Protein AF-A0A534UR78-F1 (afdb_monomer_lite)

Secondary structure (DSSP, 8-state):
---S-GGG-SHHHHHHHHHTTPPPEEEE-TTSPPHHHHHHHS----SSEEEEEE---HHHHHHH-S--SS--S--HHHHHHHHHHHHHHHHTT-EEEEEE-TTTTS-HHHHHHHHHHHHHHTT--

Sequence (125 aa):
MEIRNKNWISWDFLELLREHRVAFALVAQAWMPPIDTLAKALDLVTGEFAYVRFIGDRKDIEAKTKKWDHLVEDKTAEMTVWTNELKKIVTKGVKSYAFSNNHYAGFAPGSVKLFEDLWDMSAIA

Structure (mmCIF, N/CA/C/O backbone):
data_AF-A0A534UR78-F1
#
_entry.id   AF-A0A534UR78-F1
#
loop_
_atom_site.group_PDB
_atom_site.id
_atom_site.type_symbol
_atom_site.label_atom_id
_atom_site.label_alt_id
_atom_site.label_comp_id
_atom_site.label_asym_id
_atom_site.label_entity_id
_atom_site.label_seq_id
_atom_site.pdbx_PDB_ins_code
_atom_site.Cartn_x
_atom_site.Cartn_y
_atom_site.Cartn_z
_atom_site.occupancy
_atom_site.B_iso_or_equiv
_atom_site.auth_seq_id
_atom_site.auth_comp_id
_atom_site.auth_asym_id
_atom_site.auth_atom_id
_atom_site.pdbx_PDB_model_num
ATOM 1 N N . MET A 1 1 ? -14.530 0.084 -1.546 1.00 97.38 1 MET A N 1
ATOM 2 C CA . MET A 1 1 ? -14.605 1.265 -2.420 1.00 97.38 1 MET A CA 1
ATOM 3 C C . MET A 1 1 ? -1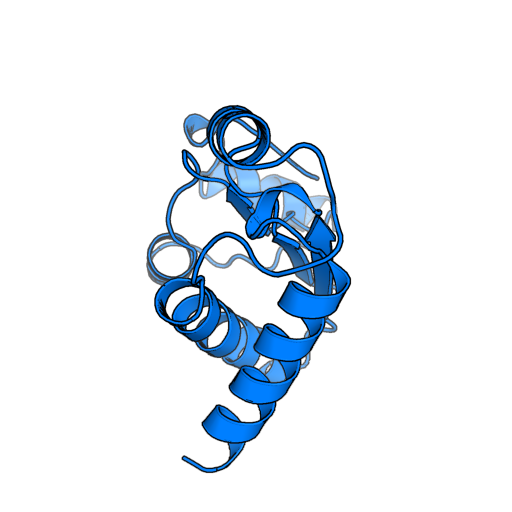3.207 1.698 -2.796 1.00 97.38 1 MET A C 1
ATOM 5 O O . MET A 1 1 ? -12.371 1.864 -1.918 1.00 97.38 1 MET A O 1
ATOM 9 N N . GLU A 1 2 ? -12.963 1.888 -4.086 1.00 98.19 2 GLU A N 1
ATOM 10 C CA . GLU A 1 2 ? -11.698 2.403 -4.590 1.00 98.19 2 GLU A CA 1
ATOM 11 C C . GLU A 1 2 ? -11.912 3.765 -5.245 1.00 98.19 2 GLU A C 1
ATOM 13 O O . GLU A 1 2 ? -12.718 3.892 -6.162 1.00 98.19 2 GLU A O 1
ATOM 18 N N . ILE A 1 3 ? -11.164 4.768 -4.792 1.00 97.50 3 ILE A N 1
ATOM 19 C CA . ILE A 1 3 ? -11.175 6.118 -5.361 1.00 97.50 3 ILE A CA 1
ATOM 20 C C . ILE A 1 3 ? -9.805 6.460 -5.949 1.00 97.50 3 ILE A C 1
ATOM 22 O O . ILE A 1 3 ? -8.774 5.906 -5.568 1.00 97.50 3 ILE A O 1
ATOM 26 N N . ARG A 1 4 ? -9.806 7.375 -6.921 1.00 95.31 4 ARG A N 1
ATOM 27 C CA . ARG A 1 4 ? -8.611 7.820 -7.667 1.00 95.31 4 ARG A CA 1
ATOM 28 C C . ARG A 1 4 ? -8.299 9.300 -7.508 1.00 95.31 4 ARG A C 1
ATOM 30 O O . ARG A 1 4 ? -7.344 9.796 -8.099 1.00 95.31 4 ARG A O 1
ATOM 37 N N . ASN A 1 5 ? -9.120 9.998 -6.732 1.00 96.44 5 ASN A N 1
ATOM 38 C CA . ASN A 1 5 ? -8.975 11.410 -6.448 1.00 96.44 5 ASN A CA 1
ATOM 39 C C . ASN A 1 5 ? -8.730 11.575 -4.946 1.00 96.44 5 ASN A C 1
ATOM 41 O O . ASN A 1 5 ? -9.630 11.359 -4.138 1.00 96.44 5 ASN A O 1
ATOM 45 N N . LYS A 1 6 ? -7.502 11.969 -4.594 1.00 95.94 6 LYS A N 1
ATOM 46 C CA . LYS A 1 6 ? -7.051 12.140 -3.208 1.00 95.94 6 LYS A CA 1
ATOM 47 C C . LYS A 1 6 ? -7.890 13.130 -2.397 1.00 95.94 6 LYS A C 1
ATOM 49 O O . LYS A 1 6 ? -7.954 12.994 -1.186 1.00 95.94 6 LYS A O 1
ATOM 54 N N . ASN A 1 7 ? -8.566 14.073 -3.055 1.00 97.12 7 ASN A N 1
ATOM 55 C CA . ASN A 1 7 ? -9.380 15.089 -2.383 1.00 97.12 7 ASN A CA 1
ATOM 56 C C . ASN A 1 7 ? -10.672 14.516 -1.775 1.00 97.12 7 ASN A C 1
ATOM 58 O O . ASN A 1 7 ? -11.331 15.205 -1.009 1.00 97.12 7 ASN A O 1
ATOM 62 N N . TRP A 1 8 ? -11.037 13.275 -2.113 1.00 97.44 8 TRP A N 1
ATOM 63 C CA . TRP A 1 8 ? -12.151 12.565 -1.478 1.00 97.44 8 TRP A CA 1
ATOM 64 C C . TRP A 1 8 ? -11.740 11.838 -0.199 1.00 97.44 8 TRP A C 1
ATOM 66 O O . TRP A 1 8 ? -12.605 11.354 0.521 1.00 97.44 8 TRP A O 1
ATOM 76 N N . ILE A 1 9 ? -10.438 11.725 0.087 1.00 98.00 9 ILE A N 1
ATOM 77 C CA . ILE A 1 9 ? -9.972 11.093 1.319 1.00 98.00 9 ILE A CA 1
ATOM 78 C C . ILE A 1 9 ? -10.142 12.103 2.450 1.00 98.00 9 ILE A C 1
ATOM 80 O O . ILE A 1 9 ? -9.351 13.034 2.597 1.00 98.00 9 ILE A O 1
ATOM 84 N N . SER A 1 10 ? -11.182 11.906 3.247 1.00 98.00 10 SER A N 1
ATOM 85 C CA . SER A 1 10 ? -11.474 12.682 4.445 1.00 98.00 10 SER A CA 1
ATOM 86 C C . SER A 1 10 ? -11.972 11.761 5.553 1.00 98.00 10 SER A C 1
ATOM 88 O O . SER A 1 10 ? -12.303 10.599 5.307 1.00 98.00 10 SER A O 1
ATOM 90 N N . TRP A 1 11 ? -12.042 12.293 6.771 1.00 98.19 11 TRP A N 1
ATOM 91 C CA . TRP A 1 11 ? -12.657 11.587 7.890 1.00 98.19 11 TRP A CA 1
ATOM 92 C C . TRP A 1 11 ? -14.122 11.225 7.585 1.00 98.19 11 TRP A C 1
ATOM 94 O O . TRP A 1 11 ? -14.460 10.046 7.636 1.00 98.19 11 TRP A O 1
ATOM 104 N N . ASP A 1 12 ? -14.937 12.185 7.124 1.00 98.31 12 ASP A N 1
ATOM 105 C CA . ASP A 1 12 ? -16.353 11.956 6.775 1.00 98.31 12 ASP A CA 1
ATOM 106 C C . ASP A 1 12 ? -16.532 10.839 5.736 1.00 98.31 12 ASP A C 1
ATOM 108 O O . ASP A 1 12 ? -17.434 10.009 5.836 1.00 98.31 12 ASP A O 1
ATOM 112 N N . PHE A 1 13 ? -15.653 10.793 4.729 1.00 98.44 13 PHE A N 1
ATOM 113 C CA . PHE A 1 13 ? -15.694 9.746 3.715 1.00 98.44 13 PHE A CA 1
ATOM 114 C C . PHE A 1 13 ? -15.422 8.364 4.318 1.00 98.44 13 PHE A C 1
ATOM 116 O O . PHE A 1 13 ? -16.124 7.407 3.994 1.00 98.44 13 PHE A O 1
ATOM 123 N N . LEU A 1 14 ? -14.416 8.244 5.189 1.00 98.62 14 LEU A N 1
ATOM 124 C CA . LEU A 1 14 ? -14.089 6.967 5.820 1.00 98.62 14 LEU A CA 1
ATOM 125 C C . LEU A 1 14 ? -15.164 6.523 6.821 1.00 98.62 14 LEU A C 1
ATOM 127 O O . LEU A 1 14 ? -15.460 5.329 6.867 1.00 98.62 14 LEU A O 1
ATOM 131 N N . GLU A 1 15 ? -15.789 7.449 7.554 1.00 98.56 15 GLU A N 1
ATOM 132 C CA . GLU A 1 15 ? -16.929 7.126 8.422 1.00 98.56 15 GLU A CA 1
ATOM 133 C C . GLU A 1 15 ? -18.125 6.615 7.626 1.00 98.56 15 GLU A C 1
ATOM 135 O O . GLU A 1 15 ? -18.660 5.559 7.954 1.00 98.56 15 GLU A O 1
ATOM 140 N N . LEU A 1 16 ? -18.475 7.267 6.513 1.00 98.50 16 LEU A N 1
ATOM 141 C CA . LEU A 1 16 ? -19.547 6.791 5.638 1.00 98.50 16 LEU A CA 1
ATOM 142 C C . LEU A 1 16 ? -19.277 5.362 5.141 1.00 98.50 16 LEU A C 1
ATOM 144 O O . LEU A 1 16 ? -20.165 4.508 5.127 1.00 98.50 16 LEU A O 1
ATOM 148 N N . LEU A 1 17 ? -18.036 5.066 4.743 1.00 98.75 17 LEU A N 1
ATOM 149 C CA . LEU A 1 17 ? -17.666 3.705 4.357 1.00 98.75 17 LEU A CA 1
ATOM 150 C C . LEU A 1 17 ? -17.839 2.717 5.520 1.00 98.75 17 LEU A C 1
ATOM 152 O O . LEU A 1 17 ? -18.312 1.602 5.293 1.00 98.75 17 LEU A O 1
ATOM 156 N N . ARG A 1 18 ? -17.495 3.125 6.746 1.00 98.38 18 ARG A N 1
ATOM 157 C CA . ARG A 1 18 ? -17.610 2.303 7.956 1.00 98.38 18 ARG A CA 1
ATOM 158 C C . ARG A 1 18 ? -19.052 2.015 8.342 1.00 98.38 18 ARG A C 1
ATOM 160 O O . ARG A 1 18 ? -19.378 0.857 8.597 1.00 98.38 18 ARG A O 1
ATOM 167 N N . GLU A 1 19 ? -19.924 3.016 8.290 1.00 98.44 19 GLU A N 1
ATOM 168 C CA . GLU A 1 19 ? -21.370 2.867 8.504 1.00 98.44 19 GLU A CA 1
ATOM 169 C C . GLU A 1 19 ? -21.981 1.826 7.554 1.00 98.44 19 GLU A C 1
ATOM 171 O O . GLU A 1 19 ? -22.833 1.023 7.943 1.00 98.44 19 GLU A O 1
ATOM 176 N N . HIS A 1 20 ? -21.483 1.773 6.316 1.00 98.44 20 HIS A N 1
ATOM 177 C CA . HIS A 1 20 ? -21.925 0.819 5.302 1.00 98.44 20 HIS A CA 1
ATOM 178 C C . HIS A 1 20 ? -21.099 -0.475 5.235 1.00 98.44 20 HIS A C 1
ATOM 180 O O . HIS A 1 20 ? -21.362 -1.311 4.367 1.00 98.44 20 HIS A O 1
ATOM 186 N N . ARG A 1 21 ? -20.128 -0.678 6.139 1.00 97.62 21 ARG A N 1
ATOM 187 C CA . ARG A 1 21 ? -19.216 -1.842 6.160 1.00 97.62 21 ARG A CA 1
ATOM 188 C C . ARG A 1 21 ? -18.478 -2.063 4.833 1.00 97.62 21 ARG A C 1
ATOM 190 O O . ARG A 1 21 ? -18.205 -3.191 4.423 1.00 97.62 21 ARG A O 1
ATOM 197 N N . VAL A 1 22 ? -18.140 -0.980 4.141 1.00 98.50 22 VAL A N 1
ATOM 198 C CA . VAL A 1 22 ? -17.424 -1.011 2.866 1.00 98.50 22 VAL A CA 1
ATOM 199 C C . VAL A 1 22 ? -15.933 -0.820 3.119 1.00 98.50 22 VAL A C 1
ATOM 201 O O . VAL A 1 22 ? -15.501 0.236 3.567 1.00 98.50 22 VAL A O 1
ATOM 204 N N . ALA A 1 23 ? -15.111 -1.803 2.750 1.00 98.50 23 ALA A N 1
ATOM 205 C CA . ALA A 1 23 ? -13.656 -1.684 2.853 1.00 98.50 23 ALA A CA 1
ATOM 206 C C . ALA A 1 23 ? -13.108 -0.588 1.922 1.00 98.50 23 ALA A C 1
ATOM 208 O O . ALA A 1 23 ? -13.346 -0.615 0.709 1.00 98.50 23 ALA A O 1
ATOM 209 N N . PHE A 1 24 ? -12.361 0.368 2.465 1.00 98.62 24 PHE A N 1
ATOM 210 C CA . PHE A 1 24 ? -11.606 1.353 1.700 1.00 98.62 24 PHE A CA 1
ATOM 211 C C . PHE A 1 24 ? -10.406 0.682 1.018 1.00 98.62 24 PHE A C 1
ATOM 213 O O . PHE A 1 24 ? -9.658 -0.067 1.645 1.00 98.62 24 PHE A O 1
ATOM 220 N N . ALA A 1 25 ? -10.234 0.924 -0.283 1.00 98.44 25 ALA A N 1
ATOM 221 C CA . ALA A 1 25 ? -9.069 0.447 -1.013 1.00 98.44 25 ALA A CA 1
ATOM 222 C C . ALA A 1 25 ? -7.897 1.416 -0.818 1.00 98.44 25 ALA A C 1
ATOM 224 O O . ALA A 1 25 ? -7.941 2.556 -1.285 1.00 98.44 25 ALA A O 1
ATOM 225 N N . LEU A 1 26 ? -6.838 0.932 -0.178 1.00 98.31 26 LEU A N 1
ATOM 226 C CA . LEU A 1 26 ? -5.567 1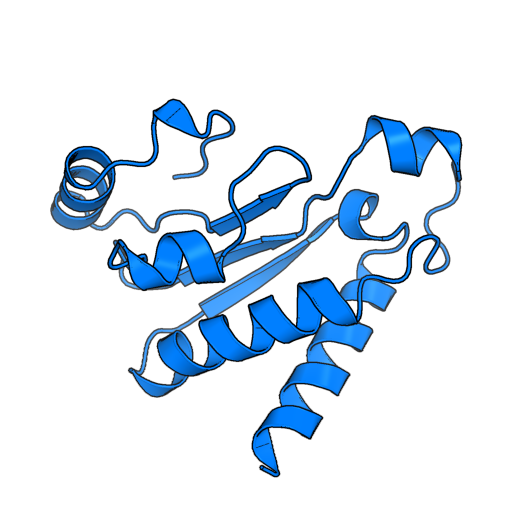.626 -0.006 1.00 98.31 26 LEU A CA 1
ATOM 227 C C . LEU A 1 26 ? -4.749 1.477 -1.285 1.00 98.31 26 LEU A C 1
ATOM 229 O O . LEU A 1 26 ? -4.461 0.363 -1.719 1.00 98.31 26 LEU A O 1
ATOM 233 N N . VAL A 1 27 ? -4.405 2.588 -1.929 1.00 98.06 27 VAL A N 1
ATOM 234 C CA . VAL A 1 27 ? -3.856 2.566 -3.288 1.00 98.06 27 VAL A CA 1
ATOM 235 C C . VAL A 1 27 ? -2.457 3.163 -3.310 1.00 98.06 27 VAL A C 1
ATOM 237 O O . VAL A 1 27 ? -2.291 4.353 -3.054 1.00 9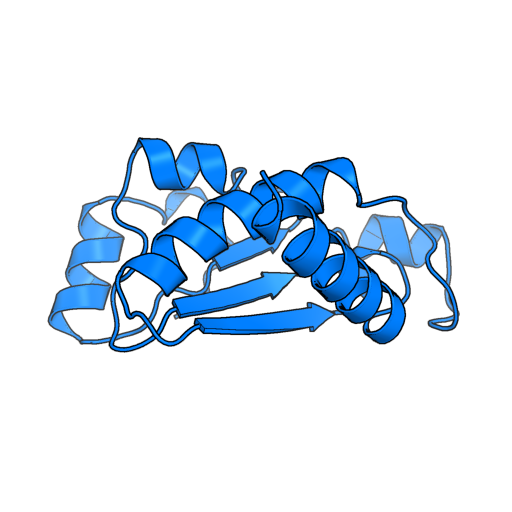8.06 27 VAL A O 1
ATOM 240 N N . ALA A 1 28 ? -1.471 2.360 -3.710 1.00 97.62 28 ALA A N 1
ATOM 241 C CA . ALA A 1 28 ? -0.135 2.834 -4.052 1.00 97.62 28 ALA A CA 1
ATOM 242 C C . ALA A 1 28 ? -0.117 3.253 -5.527 1.00 97.62 28 ALA A C 1
ATOM 244 O O . ALA A 1 28 ? 0.103 2.447 -6.434 1.00 97.62 28 ALA A O 1
ATOM 245 N N . GLN A 1 29 ? -0.430 4.518 -5.778 1.00 96.06 29 GLN A N 1
ATOM 246 C CA . GLN A 1 29 ? -0.408 5.141 -7.098 1.00 96.06 29 GLN A CA 1
ATOM 247 C C . GLN A 1 29 ? 0.301 6.485 -6.979 1.00 96.06 29 GLN A C 1
ATOM 249 O O . GLN A 1 29 ? 0.134 7.164 -5.972 1.00 96.06 29 GLN A O 1
ATOM 254 N N . ALA A 1 30 ? 1.058 6.882 -8.003 1.00 91.62 30 ALA A N 1
ATOM 255 C CA . ALA A 1 30 ? 2.034 7.972 -7.904 1.00 91.62 30 ALA A CA 1
ATOM 256 C C . ALA A 1 30 ? 1.482 9.321 -7.400 1.00 91.62 30 ALA A C 1
ATOM 258 O O . ALA A 1 30 ? 2.210 10.090 -6.784 1.00 91.62 30 ALA A O 1
ATOM 259 N N . TRP A 1 31 ? 0.200 9.619 -7.633 1.00 93.75 31 TRP A N 1
ATOM 260 C CA . TRP A 1 31 ? -0.439 10.860 -7.175 1.00 93.75 31 TRP A CA 1
ATOM 261 C C . TRP A 1 31 ? -1.305 10.707 -5.918 1.00 93.75 31 TRP A C 1
ATOM 263 O O . TRP A 1 31 ? -1.897 11.693 -5.464 1.00 93.75 31 TRP A O 1
ATOM 273 N N . MET A 1 32 ? -1.423 9.495 -5.374 1.00 97.12 32 MET A N 1
ATOM 274 C CA . MET A 1 32 ? -2.117 9.248 -4.111 1.00 97.12 32 MET A CA 1
ATOM 275 C C . MET A 1 32 ? -1.186 9.570 -2.933 1.00 97.12 32 MET A C 1
ATOM 277 O O . MET A 1 32 ? 0.032 9.458 -3.072 1.00 97.12 32 MET A O 1
ATOM 281 N N . PRO A 1 33 ? -1.720 9.999 -1.777 1.00 96.69 33 PRO A N 1
ATOM 282 C CA . PRO A 1 33 ? -0.888 10.271 -0.612 1.00 96.69 33 PRO A CA 1
ATOM 283 C C . PRO A 1 33 ? -0.156 9.003 -0.134 1.00 96.69 33 PRO A C 1
ATOM 285 O O . PRO A 1 33 ? -0.732 7.914 -0.224 1.00 96.69 33 PRO A O 1
ATOM 288 N N . PRO A 1 34 ? 1.068 9.125 0.414 1.00 96.62 34 PRO A N 1
ATOM 289 C CA . PRO A 1 34 ? 1.762 8.002 1.035 1.00 96.62 34 PRO A CA 1
ATOM 290 C C . PRO A 1 34 ? 0.925 7.367 2.149 1.00 96.62 34 PRO A C 1
ATOM 292 O O . PRO A 1 34 ? 0.231 8.063 2.897 1.00 96.62 34 PRO A O 1
ATOM 295 N N . ILE A 1 35 ? 1.004 6.043 2.280 1.00 97.81 35 ILE A N 1
ATOM 296 C CA . ILE A 1 35 ? 0.177 5.294 3.233 1.00 97.81 35 ILE A CA 1
ATOM 297 C C . ILE A 1 35 ? 0.431 5.697 4.687 1.00 97.81 35 ILE A C 1
ATOM 299 O O . ILE A 1 35 ? -0.517 5.829 5.454 1.00 97.81 35 ILE A O 1
ATOM 303 N N . ASP A 1 36 ? 1.682 5.958 5.063 1.00 98.00 36 ASP A N 1
ATOM 304 C CA . ASP A 1 36 ? 2.046 6.370 6.419 1.00 98.00 36 ASP A CA 1
ATOM 305 C C . ASP A 1 36 ? 1.498 7.765 6.750 1.00 98.00 36 ASP A C 1
ATOM 307 O O . ASP A 1 36 ? 1.106 8.032 7.882 1.00 98.00 36 ASP A O 1
ATOM 311 N N . THR A 1 37 ? 1.414 8.650 5.754 1.00 98.00 37 THR A N 1
ATOM 312 C CA . THR A 1 37 ? 0.799 9.974 5.901 1.00 98.00 37 THR A CA 1
ATOM 313 C C . THR A 1 37 ? -0.695 9.846 6.180 1.00 98.00 37 THR A C 1
ATOM 315 O O . THR A 1 37 ? -1.209 10.515 7.074 1.00 98.00 37 THR A O 1
ATOM 318 N N . LEU A 1 38 ? -1.387 8.955 5.464 1.00 97.88 38 LEU A N 1
ATOM 319 C CA . LEU A 1 38 ? -2.798 8.667 5.720 1.00 97.88 38 LEU A CA 1
ATOM 320 C C . LEU A 1 38 ? -2.997 8.010 7.093 1.00 97.88 38 LEU A C 1
ATOM 322 O O . LEU A 1 38 ? -3.852 8.449 7.855 1.00 97.88 38 LEU A O 1
ATOM 326 N N . ALA A 1 39 ? -2.180 7.012 7.437 1.00 97.50 39 ALA A N 1
ATOM 327 C CA . ALA A 1 39 ? -2.287 6.251 8.683 1.00 97.50 39 ALA A CA 1
ATOM 328 C C . ALA A 1 39 ? -1.973 7.087 9.936 1.00 97.50 39 ALA A C 1
ATOM 330 O O . ALA A 1 39 ? -2.476 6.792 11.018 1.00 97.50 39 ALA A O 1
ATOM 331 N N . LYS A 1 40 ? -1.166 8.149 9.801 1.00 97.62 40 LYS A N 1
ATOM 332 C CA . LYS A 1 40 ? -0.930 9.132 10.872 1.00 97.62 40 LYS A CA 1
ATOM 333 C C . LYS A 1 40 ? -2.171 9.965 11.196 1.00 97.62 40 LYS A C 1
ATOM 335 O O . LYS A 1 40 ? -2.298 10.423 12.327 1.00 97.62 40 LYS A O 1
ATOM 340 N N . ALA A 1 41 ? -3.045 10.198 10.217 1.00 97.31 41 ALA A N 1
ATOM 341 C CA . ALA A 1 41 ? -4.168 11.125 10.341 1.00 97.31 41 ALA A CA 1
ATOM 342 C C . ALA A 1 41 ? -5.536 10.436 10.464 1.00 97.31 41 ALA A C 1
ATOM 344 O O . ALA A 1 41 ? -6.470 11.040 10.985 1.00 97.31 41 ALA A O 1
ATOM 345 N N . LEU A 1 42 ? -5.680 9.209 9.958 1.00 97.69 42 LEU A N 1
ATOM 346 C CA . LEU A 1 42 ? -6.969 8.547 9.770 1.00 97.69 42 LEU A CA 1
ATOM 347 C C . LEU A 1 42 ? -6.910 7.069 10.175 1.00 97.69 42 LEU A C 1
ATOM 349 O O . LEU A 1 42 ? -5.905 6.394 9.950 1.00 97.69 42 LEU A O 1
ATOM 353 N N . ASP A 1 43 ? -8.028 6.541 10.685 1.00 96.81 43 ASP A N 1
ATOM 354 C CA . ASP A 1 43 ? -8.233 5.093 10.758 1.00 96.81 43 ASP A CA 1
ATOM 355 C C . ASP A 1 43 ? -8.674 4.565 9.390 1.00 96.81 43 ASP A C 1
ATOM 357 O O . ASP A 1 43 ? -9.796 4.792 8.929 1.00 96.81 43 ASP A O 1
ATOM 361 N N . LEU A 1 44 ? -7.750 3.870 8.734 1.00 97.81 44 LEU A N 1
ATOM 362 C CA . LEU A 1 44 ? -7.878 3.426 7.353 1.00 97.81 44 LEU A CA 1
ATOM 363 C C . LEU A 1 44 ? -8.719 2.155 7.187 1.00 97.81 44 LEU A C 1
ATOM 365 O O . LEU A 1 44 ? -9.055 1.794 6.057 1.00 97.81 44 LEU A O 1
ATOM 369 N N . VAL A 1 45 ? -9.060 1.469 8.282 1.00 98.00 45 VAL A N 1
ATOM 370 C CA . VAL A 1 45 ? -9.900 0.269 8.242 1.00 98.00 45 VAL A CA 1
ATOM 371 C C . VAL A 1 45 ? -11.363 0.679 8.389 1.00 98.00 45 VAL A C 1
ATOM 373 O O . VAL A 1 45 ? -11.816 1.115 9.447 1.00 98.00 45 VAL A O 1
ATOM 376 N N . THR A 1 46 ? -12.116 0.533 7.302 1.00 98.56 46 THR A N 1
ATOM 377 C CA . THR A 1 46 ? -13.541 0.902 7.233 1.00 98.56 46 THR A CA 1
ATOM 378 C C . THR A 1 46 ? -14.462 -0.299 7.003 1.00 98.56 46 THR A C 1
ATOM 380 O O . THR A 1 46 ? -15.673 -0.148 6.932 1.00 98.56 46 THR A O 1
ATOM 383 N N . GLY A 1 47 ? -13.921 -1.507 6.848 1.00 96.88 47 GLY A N 1
ATOM 384 C CA . GLY A 1 47 ? -14.705 -2.720 6.620 1.00 96.88 47 GLY A CA 1
ATOM 385 C C . GLY A 1 47 ? -14.166 -3.901 7.415 1.00 96.88 47 GLY A C 1
ATOM 386 O O . GLY A 1 47 ? -13.227 -3.766 8.192 1.00 96.88 47 GLY A O 1
ATOM 387 N N . GLU A 1 48 ? -14.736 -5.080 7.180 1.00 96.69 48 GLU A N 1
ATOM 388 C CA . GLU A 1 48 ? -14.327 -6.329 7.848 1.00 96.69 48 GLU A CA 1
ATOM 389 C C . GLU A 1 48 ? -12.927 -6.816 7.424 1.00 96.69 48 GLU A C 1
ATOM 391 O O . GLU A 1 48 ? -12.356 -7.724 8.027 1.00 96.69 48 GLU A O 1
ATOM 396 N N . PHE A 1 49 ? -12.366 -6.216 6.374 1.00 98.25 49 PHE A N 1
ATOM 397 C CA . PHE A 1 49 ? -11.031 -6.490 5.865 1.00 98.25 49 PHE A CA 1
ATOM 398 C C . PHE A 1 49 ? -10.372 -5.210 5.350 1.00 98.25 49 PHE A C 1
ATOM 400 O O . PHE A 1 49 ? -11.049 -4.260 4.947 1.00 98.25 49 PHE A O 1
ATOM 407 N N . ALA A 1 50 ? -9.043 -5.214 5.300 1.00 98.38 50 ALA A N 1
ATOM 408 C CA . ALA A 1 50 ? -8.267 -4.208 4.589 1.00 98.38 50 ALA A CA 1
ATOM 409 C C . ALA A 1 50 ? -7.971 -4.674 3.158 1.00 98.38 50 ALA A C 1
ATOM 411 O O . ALA A 1 50 ? -7.745 -5.861 2.899 1.00 98.38 50 ALA A O 1
ATOM 412 N N . TYR A 1 51 ? -7.964 -3.733 2.217 1.00 98.56 51 TYR A N 1
ATOM 413 C CA . TYR A 1 51 ? -7.753 -4.016 0.802 1.00 98.56 51 TYR A CA 1
ATOM 414 C C . TYR A 1 51 ? -6.726 -3.052 0.217 1.00 98.56 51 TYR A C 1
ATOM 416 O O . TYR A 1 51 ? -6.900 -1.839 0.301 1.00 98.56 51 TYR A O 1
ATOM 424 N N . VAL A 1 52 ? -5.668 -3.587 -0.387 1.00 98.62 52 VAL A N 1
ATOM 425 C CA . VAL A 1 52 ? -4.522 -2.821 -0.889 1.00 98.62 52 VAL A CA 1
ATOM 426 C C . VAL A 1 52 ? -4.318 -3.089 -2.370 1.00 98.62 52 VAL A C 1
ATOM 428 O O . VAL A 1 52 ? -4.380 -4.235 -2.824 1.00 98.62 52 VAL A O 1
ATOM 431 N N . ARG A 1 53 ? -4.026 -2.033 -3.131 1.00 98.38 53 ARG A N 1
ATOM 432 C CA . ARG A 1 53 ? -3.645 -2.130 -4.539 1.00 98.38 53 ARG A CA 1
ATOM 433 C C . ARG A 1 53 ? -2.386 -1.341 -4.842 1.00 98.38 53 ARG A C 1
ATOM 435 O O . ARG A 1 53 ? -2.390 -0.113 -4.814 1.00 98.38 53 ARG A O 1
ATOM 442 N N . PHE A 1 54 ? -1.347 -2.062 -5.235 1.00 98.50 54 PHE A N 1
ATOM 443 C CA . PHE A 1 54 ? -0.131 -1.497 -5.795 1.00 98.50 54 PHE A CA 1
ATOM 444 C C . PHE A 1 54 ? -0.333 -1.266 -7.294 1.00 98.50 54 PHE A C 1
ATOM 446 O O . PHE A 1 54 ? -0.442 -2.219 -8.065 1.00 98.50 54 PHE A O 1
ATOM 453 N N . ILE A 1 55 ? -0.470 -0.005 -7.707 1.00 97.50 55 ILE A N 1
ATOM 454 C CA . ILE A 1 55 ? -0.842 0.383 -9.079 1.00 97.50 55 ILE A CA 1
ATOM 455 C C . ILE A 1 55 ? 0.304 1.071 -9.810 1.00 97.50 55 ILE A C 1
ATOM 457 O O . ILE A 1 55 ? 0.492 0.781 -10.983 1.00 97.50 55 ILE A O 1
ATOM 461 N N . GLY A 1 56 ? 1.033 1.959 -9.130 1.00 96.06 56 GLY A N 1
ATOM 462 C CA . GLY A 1 56 ? 2.135 2.750 -9.684 1.00 96.06 56 GLY A CA 1
ATOM 463 C C . GLY A 1 56 ? 1.707 3.796 -10.710 1.00 96.06 56 GLY A C 1
ATOM 464 O O . GLY A 1 56 ? 0.550 4.233 -10.736 1.00 96.06 56 GLY A O 1
ATOM 465 N N . ASP A 1 57 ? 2.664 4.231 -11.529 1.00 96.50 57 ASP A N 1
ATOM 466 C CA . ASP A 1 57 ? 2.443 5.169 -12.626 1.00 96.50 57 ASP A CA 1
ATOM 467 C C . ASP A 1 57 ? 2.437 4.417 -13.955 1.00 96.50 57 ASP A C 1
ATOM 469 O O . ASP A 1 57 ? 3.468 4.021 -14.497 1.00 96.50 57 ASP A O 1
ATOM 473 N N . ARG A 1 58 ? 1.234 4.249 -14.505 1.00 95.00 58 ARG A N 1
ATOM 474 C CA . ARG A 1 58 ? 1.047 3.586 -15.791 1.00 95.00 58 ARG A CA 1
ATOM 475 C C . ARG A 1 58 ? 1.864 4.240 -16.904 1.00 95.00 58 ARG A C 1
ATOM 477 O O . ARG A 1 58 ? 2.445 3.515 -17.701 1.00 95.00 58 ARG A O 1
ATOM 484 N N . LYS A 1 59 ? 1.851 5.572 -17.006 1.00 96.25 59 LYS A N 1
ATOM 485 C CA . LYS A 1 59 ? 2.468 6.271 -18.142 1.00 96.25 59 LYS A CA 1
ATOM 486 C C . LYS A 1 59 ? 3.983 6.153 -18.084 1.00 96.25 59 LYS A C 1
ATOM 488 O O . LYS A 1 59 ? 4.602 5.904 -19.112 1.00 96.25 59 LYS A O 1
ATOM 493 N N . ASP A 1 60 ? 4.544 6.312 -16.894 1.00 96.69 60 ASP A N 1
ATOM 494 C CA . ASP A 1 60 ? 5.983 6.217 -16.682 1.00 96.69 60 ASP A CA 1
ATOM 495 C C . ASP A 1 60 ? 6.500 4.784 -16.905 1.00 96.69 60 ASP A C 1
ATOM 497 O O . ASP A 1 60 ? 7.413 4.573 -17.706 1.00 96.69 60 ASP A O 1
ATOM 501 N N . ILE A 1 61 ? 5.845 3.774 -16.324 1.00 97.25 61 ILE A N 1
ATOM 502 C CA . ILE A 1 61 ? 6.238 2.376 -16.536 1.00 97.25 61 ILE A CA 1
ATOM 503 C C . ILE A 1 61 ? 6.101 1.966 -18.005 1.00 97.25 61 ILE A C 1
ATOM 505 O O . ILE A 1 61 ? 7.005 1.338 -18.557 1.00 97.25 61 ILE A O 1
ATOM 509 N N . GLU A 1 62 ? 5.004 2.340 -18.669 1.00 97.12 62 GLU A N 1
ATOM 510 C CA . GLU A 1 62 ? 4.807 2.036 -20.087 1.00 97.12 62 GLU A CA 1
ATOM 511 C C . GLU A 1 62 ? 5.813 2.754 -21.007 1.00 97.12 62 GLU A C 1
ATOM 513 O O . GLU A 1 62 ? 5.969 2.339 -22.160 1.00 97.12 62 GLU A O 1
ATOM 518 N N . ALA A 1 63 ? 6.462 3.830 -20.552 1.00 97.44 63 ALA A N 1
ATOM 519 C CA . ALA A 1 63 ? 7.547 4.484 -21.282 1.00 97.44 63 ALA A CA 1
ATOM 520 C C . ALA A 1 63 ? 8.877 3.724 -21.140 1.00 97.44 63 ALA A C 1
ATOM 522 O O . ALA A 1 63 ? 9.696 3.752 -22.057 1.00 97.44 63 ALA A O 1
ATOM 523 N N . LYS A 1 64 ? 9.075 3.017 -20.021 1.00 97.12 64 LYS A N 1
ATOM 524 C CA . LYS A 1 64 ? 10.287 2.240 -19.716 1.00 97.12 64 LYS A CA 1
ATOM 525 C C . LYS A 1 64 ? 10.235 0.818 -20.267 1.00 97.12 64 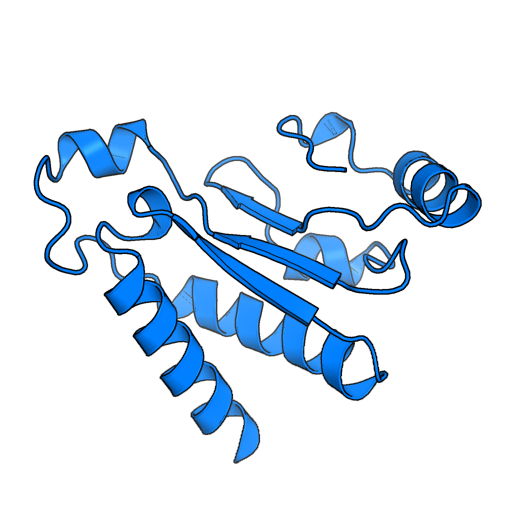LYS A C 1
ATOM 527 O O . LYS A 1 64 ? 11.252 0.286 -20.701 1.00 97.12 64 LYS A O 1
ATOM 532 N N . THR A 1 65 ? 9.056 0.199 -20.270 1.00 95.88 65 THR A N 1
ATOM 533 C CA . THR A 1 65 ? 8.873 -1.161 -20.778 1.00 95.88 65 THR A CA 1
ATOM 534 C C . THR A 1 65 ? 7.519 -1.359 -21.452 1.00 95.88 65 THR A C 1
ATOM 536 O O . THR A 1 65 ? 6.513 -0.750 -21.096 1.00 95.88 65 THR A O 1
ATOM 539 N N . LYS A 1 66 ? 7.486 -2.280 -22.418 1.00 93.88 66 LYS A N 1
ATOM 540 C CA . LYS A 1 66 ? 6.256 -2.903 -22.943 1.00 93.88 66 LYS A CA 1
ATOM 541 C C . LYS A 1 66 ? 6.187 -4.401 -22.625 1.00 93.88 66 LYS A C 1
ATOM 543 O O . LYS A 1 66 ? 5.249 -5.076 -23.044 1.00 93.88 66 LYS A O 1
ATOM 548 N N . LYS A 1 67 ? 7.194 -4.918 -21.916 1.00 93.94 67 LYS A N 1
ATOM 549 C CA . LYS A 1 67 ? 7.309 -6.302 -21.460 1.00 93.94 67 LYS A CA 1
ATOM 550 C C . LYS A 1 67 ? 7.132 -6.341 -19.944 1.00 93.94 67 LYS A C 1
ATOM 552 O O . LYS A 1 67 ? 7.691 -5.514 -19.230 1.00 93.94 67 LYS A O 1
ATOM 557 N N . TRP A 1 68 ? 6.334 -7.292 -19.476 1.00 95.50 68 TRP A N 1
ATOM 558 C CA . TRP A 1 68 ? 5.969 -7.451 -18.068 1.00 95.50 68 TRP A CA 1
ATOM 559 C C . TRP A 1 68 ? 6.661 -8.684 -17.478 1.00 95.50 68 TRP A C 1
ATOM 561 O O . TRP A 1 68 ? 5.988 -9.597 -17.008 1.00 95.50 68 TRP A O 1
ATOM 571 N N . ASP A 1 69 ? 7.985 -8.769 -17.611 1.00 96.62 69 ASP A N 1
ATOM 572 C CA . ASP A 1 69 ? 8.788 -9.971 -17.329 1.00 96.62 69 ASP A CA 1
ATOM 573 C C . ASP A 1 69 ? 9.875 -9.769 -16.258 1.00 96.62 69 ASP A C 1
ATOM 575 O O . ASP A 1 69 ? 10.445 -10.747 -15.777 1.00 96.62 69 ASP A O 1
ATOM 579 N N . HIS A 1 70 ? 10.144 -8.530 -15.842 1.00 96.62 70 HIS A N 1
ATOM 580 C CA . HIS A 1 70 ? 11.098 -8.207 -14.781 1.00 96.62 70 HIS A CA 1
ATOM 581 C C . HIS A 1 70 ? 10.745 -6.887 -14.085 1.00 96.62 70 HIS A C 1
ATOM 583 O O . HIS A 1 70 ? 9.946 -6.091 -14.582 1.00 96.62 70 HIS A O 1
ATOM 589 N N . LEU A 1 71 ? 11.339 -6.656 -12.913 1.00 97.62 71 LEU A N 1
ATOM 590 C CA . LEU A 1 71 ? 11.224 -5.374 -12.223 1.00 97.62 71 LEU A CA 1
ATOM 591 C C . LEU A 1 71 ? 11.981 -4.295 -13.003 1.00 97.62 71 LEU A C 1
ATOM 593 O O . LEU A 1 71 ? 13.160 -4.447 -13.309 1.00 97.62 71 LEU A O 1
ATOM 597 N N . VAL A 1 72 ? 11.281 -3.210 -13.304 1.00 97.44 72 VAL A N 1
ATOM 598 C CA . VAL A 1 72 ? 11.769 -2.043 -14.050 1.00 97.44 72 VAL A CA 1
ATOM 599 C C . VAL A 1 72 ? 12.035 -0.863 -13.120 1.00 97.44 72 VAL A C 1
ATOM 601 O O . VAL A 1 72 ? 12.868 -0.012 -13.420 1.00 97.44 72 VAL A O 1
ATOM 604 N N . GLU A 1 73 ? 11.354 -0.821 -11.975 1.00 96.12 73 GLU A N 1
ATOM 605 C CA . GLU A 1 73 ? 11.600 0.159 -10.922 1.00 96.12 73 GLU A CA 1
ATOM 606 C C . GLU A 1 73 ? 11.919 -0.520 -9.599 1.00 96.12 73 GLU A C 1
ATOM 608 O O . GLU A 1 73 ? 11.271 -1.494 -9.212 1.00 96.12 73 GLU A O 1
ATOM 613 N N . ASP A 1 74 ? 12.874 0.057 -8.874 1.00 96.75 74 ASP A N 1
ATOM 614 C CA . ASP A 1 74 ? 13.103 -0.296 -7.482 1.00 96.75 74 ASP A CA 1
ATOM 615 C C . ASP A 1 74 ? 12.040 0.376 -6.598 1.00 96.75 74 ASP A C 1
ATOM 617 O O . ASP A 1 74 ? 11.994 1.600 -6.455 1.00 96.75 74 ASP A O 1
ATOM 621 N N . LYS A 1 75 ? 11.166 -0.446 -6.010 1.00 97.25 75 LYS A N 1
ATOM 622 C CA . LYS A 1 75 ? 10.121 -0.024 -5.067 1.00 97.25 75 LYS A CA 1
ATOM 623 C C . LYS A 1 75 ? 10.439 -0.386 -3.621 1.00 97.25 75 LYS A C 1
ATOM 625 O O . LYS A 1 75 ? 9.564 -0.257 -2.772 1.00 97.25 75 LYS A O 1
ATOM 630 N N . THR A 1 76 ? 11.667 -0.801 -3.310 1.00 98.00 76 THR A N 1
ATOM 631 C CA . THR A 1 76 ? 12.045 -1.316 -1.984 1.00 98.00 76 THR A CA 1
ATOM 632 C C . THR A 1 76 ? 11.712 -0.328 -0.867 1.00 98.00 76 THR A C 1
ATOM 634 O O . THR A 1 76 ? 11.064 -0.698 0.112 1.00 98.00 76 TH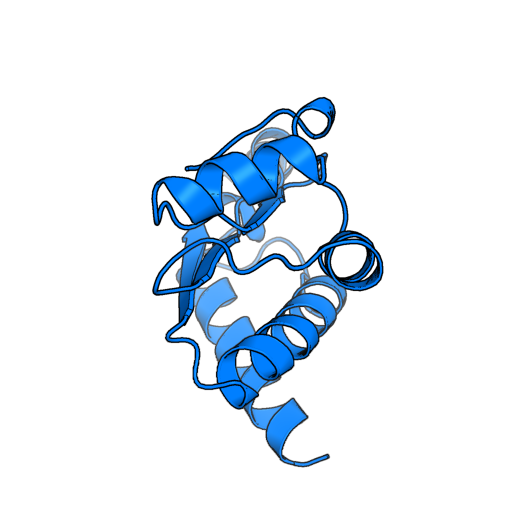R A O 1
ATOM 637 N N . ALA A 1 77 ? 12.080 0.947 -1.022 1.00 97.25 77 ALA A N 1
ATOM 638 C CA . ALA A 1 77 ? 11.827 1.969 -0.005 1.00 97.25 77 ALA A CA 1
ATOM 639 C C . ALA A 1 77 ? 10.326 2.219 0.223 1.00 97.25 77 ALA A C 1
ATOM 641 O O . ALA A 1 77 ? 9.859 2.206 1.360 1.00 97.25 77 ALA A O 1
ATOM 642 N N . GLU A 1 78 ? 9.557 2.400 -0.853 1.00 97.50 78 GLU A N 1
ATOM 643 C CA . GLU A 1 78 ? 8.108 2.610 -0.767 1.00 97.50 78 GLU A CA 1
ATOM 644 C C . GLU A 1 78 ? 7.408 1.380 -0.174 1.00 97.50 78 GLU A C 1
ATOM 646 O O . GLU A 1 78 ? 6.589 1.494 0.737 1.00 97.50 78 GLU A O 1
ATOM 651 N N . MET A 1 79 ? 7.767 0.187 -0.645 1.00 97.75 79 MET A N 1
ATOM 652 C CA . MET A 1 79 ? 7.164 -1.063 -0.203 1.00 97.75 79 MET A CA 1
ATOM 653 C C . MET A 1 79 ? 7.500 -1.386 1.253 1.00 97.75 79 MET A C 1
ATOM 655 O O . MET A 1 79 ? 6.649 -1.928 1.947 1.00 97.75 79 MET A O 1
ATOM 659 N N . THR A 1 80 ? 8.670 -0.975 1.749 1.00 98.06 80 THR A N 1
ATOM 660 C CA . THR A 1 80 ? 9.016 -1.070 3.178 1.00 98.06 80 THR A CA 1
ATOM 661 C C . THR A 1 80 ? 8.069 -0.235 4.042 1.00 98.06 80 THR A C 1
ATOM 663 O O . THR A 1 80 ? 7.638 -0.670 5.108 1.00 98.06 80 THR A O 1
ATOM 666 N N . VAL A 1 81 ? 7.693 0.964 3.585 1.00 98.06 81 VAL A N 1
ATOM 667 C CA . VAL A 1 81 ? 6.688 1.781 4.285 1.00 98.06 81 VAL A CA 1
ATOM 668 C C . VAL A 1 81 ? 5.335 1.065 4.291 1.00 98.06 81 VAL A C 1
ATOM 670 O O . VAL A 1 81 ? 4.686 0.971 5.332 1.00 98.06 81 VAL A O 1
ATOM 673 N N . TRP A 1 82 ? 4.932 0.497 3.154 1.00 98.12 82 TRP A N 1
ATOM 674 C CA . TRP A 1 82 ? 3.688 -0.265 3.049 1.00 98.12 82 TRP A CA 1
ATOM 675 C C . TRP A 1 82 ? 3.647 -1.505 3.940 1.00 98.12 82 TRP A C 1
ATOM 677 O O . TRP A 1 82 ? 2.645 -1.708 4.625 1.00 98.12 82 TRP A O 1
ATOM 687 N N . THR A 1 83 ? 4.696 -2.330 3.960 1.00 97.75 83 THR A N 1
ATOM 688 C CA . THR A 1 83 ? 4.734 -3.531 4.807 1.00 97.75 83 THR A CA 1
ATOM 689 C C . THR A 1 83 ? 4.640 -3.157 6.283 1.00 97.75 83 THR A C 1
ATOM 691 O O . THR A 1 83 ? 3.861 -3.770 7.010 1.00 97.75 83 THR A O 1
ATOM 694 N N . ASN A 1 84 ? 5.323 -2.093 6.714 1.00 97.38 84 ASN A N 1
ATOM 695 C CA . ASN A 1 84 ? 5.251 -1.602 8.090 1.00 97.38 84 ASN A CA 1
ATOM 696 C C . ASN A 1 84 ? 3.840 -1.136 8.488 1.00 97.38 84 ASN A C 1
ATOM 698 O O . ASN A 1 84 ? 3.352 -1.511 9.555 1.00 97.38 84 ASN A O 1
ATOM 702 N N . GLU A 1 85 ? 3.153 -0.347 7.654 1.00 97.81 85 GLU A N 1
ATOM 703 C CA . GLU A 1 85 ? 1.782 0.090 7.963 1.00 97.81 85 GLU A CA 1
ATOM 704 C C . GLU A 1 85 ? 0.781 -1.074 7.929 1.00 97.81 85 GLU A C 1
ATOM 706 O O . GLU A 1 85 ? -0.089 -1.183 8.797 1.00 97.81 85 GLU A O 1
ATOM 711 N N . LEU A 1 86 ? 0.928 -1.999 6.978 1.00 97.62 86 LEU A N 1
ATOM 712 C CA . LEU A 1 86 ? 0.049 -3.162 6.875 1.00 97.62 86 LEU A CA 1
ATOM 713 C C . LEU A 1 86 ? 0.238 -4.149 8.024 1.00 97.62 86 LEU A C 1
ATOM 715 O O . LEU A 1 86 ? -0.744 -4.731 8.483 1.00 97.62 86 LEU A O 1
ATOM 719 N N . LYS A 1 87 ? 1.452 -4.289 8.559 1.00 96.50 87 LYS A N 1
ATOM 720 C CA . LYS A 1 87 ? 1.684 -5.068 9.779 1.00 96.50 87 LYS A CA 1
ATOM 721 C C . LYS A 1 87 ? 0.892 -4.540 10.959 1.00 96.50 87 LYS A C 1
ATOM 723 O O . LYS A 1 87 ? 0.275 -5.330 11.661 1.00 96.50 87 LYS A O 1
ATOM 728 N N . LYS A 1 88 ? 0.817 -3.220 11.148 1.00 96.75 88 LYS A N 1
ATOM 729 C CA . LYS A 1 88 ? -0.004 -2.629 12.221 1.00 96.75 88 LYS A CA 1
ATOM 730 C C . LYS A 1 88 ? -1.480 -3.000 12.073 1.00 96.75 88 LYS A C 1
ATOM 732 O O . LYS A 1 88 ? -2.152 -3.222 13.076 1.00 96.75 88 LYS A O 1
ATOM 737 N N . ILE A 1 89 ? -1.983 -3.066 10.841 1.00 97.31 89 ILE A N 1
ATOM 738 C CA . ILE A 1 89 ? -3.365 -3.466 10.543 1.00 97.31 89 ILE A CA 1
ATOM 739 C C . ILE A 1 89 ? -3.567 -4.962 10.830 1.00 97.31 89 ILE A C 1
ATOM 741 O O . ILE A 1 89 ? -4.503 -5.332 11.539 1.00 97.31 89 ILE A O 1
ATOM 745 N N . VAL A 1 90 ? -2.662 -5.819 10.354 1.00 97.12 90 VAL A N 1
ATOM 746 C CA . VAL A 1 90 ? -2.729 -7.274 10.568 1.00 97.12 90 VAL A CA 1
ATOM 747 C C . VAL A 1 90 ? -2.592 -7.642 12.049 1.00 97.12 90 VAL A C 1
ATOM 749 O O . VAL A 1 90 ? -3.358 -8.469 12.535 1.00 97.12 90 VAL A O 1
ATOM 752 N N . THR A 1 91 ? -1.698 -6.993 12.800 1.00 96.31 91 THR A N 1
ATOM 753 C CA . THR A 1 91 ? -1.516 -7.217 14.248 1.00 96.31 91 THR A CA 1
ATOM 754 C C . THR A 1 91 ? -2.765 -6.857 15.060 1.00 96.31 91 THR A C 1
ATOM 756 O O . THR A 1 91 ? -2.982 -7.415 16.132 1.00 96.31 91 THR A O 1
ATOM 759 N N . LYS A 1 92 ? -3.642 -5.986 14.540 1.00 95.69 92 LYS A N 1
ATOM 760 C CA . LYS A 1 92 ? -4.968 -5.709 15.126 1.00 95.69 92 LYS A CA 1
ATOM 761 C C . LYS A 1 92 ? -6.020 -6.781 14.795 1.00 95.69 92 LYS A C 1
ATOM 763 O O . LYS A 1 92 ? -7.183 -6.616 15.145 1.00 95.69 92 LYS A O 1
ATOM 768 N N . GLY A 1 93 ? -5.640 -7.861 14.113 1.00 97.19 93 GLY A N 1
ATOM 769 C CA . GLY A 1 93 ? -6.530 -8.960 13.733 1.00 97.19 93 GLY A CA 1
ATOM 770 C C . GLY A 1 93 ? -7.332 -8.715 12.453 1.00 97.19 93 GLY A C 1
ATOM 771 O O . GLY A 1 93 ? -8.247 -9.479 12.151 1.00 97.19 93 GLY A O 1
ATOM 772 N N . VAL A 1 94 ? -7.013 -7.672 11.679 1.00 98.00 94 VAL A N 1
ATOM 773 C CA . VAL A 1 94 ? -7.744 -7.350 10.447 1.00 98.00 94 VAL A CA 1
ATOM 774 C C . VAL A 1 94 ? -7.208 -8.183 9.286 1.00 98.00 94 VAL A C 1
ATOM 776 O O . VAL A 1 94 ? -6.054 -8.036 8.864 1.00 98.00 94 VAL A O 1
ATOM 779 N N . LYS A 1 95 ? -8.068 -9.032 8.711 1.00 97.88 95 LYS A N 1
ATOM 780 C CA . LYS A 1 95 ? -7.739 -9.772 7.488 1.00 97.88 95 LYS A CA 1
ATOM 781 C C . LYS A 1 95 ? -7.426 -8.779 6.370 1.00 97.88 95 LYS A C 1
ATOM 783 O O . LYS A 1 95 ? -8.209 -7.870 6.108 1.00 97.88 95 LYS A O 1
ATOM 788 N N . SER A 1 96 ? -6.285 -8.951 5.717 1.00 97.69 96 SER A N 1
ATOM 789 C CA . SER A 1 96 ? -5.772 -7.989 4.742 1.00 97.69 96 SER A CA 1
ATOM 790 C C . SER A 1 96 ? -5.479 -8.676 3.414 1.00 97.69 96 SER A C 1
ATOM 792 O O . SER A 1 96 ? -4.896 -9.758 3.392 1.00 97.69 96 SER A O 1
ATOM 794 N N . TYR A 1 97 ? -5.877 -8.047 2.311 1.00 98.31 97 TYR A N 1
ATOM 795 C CA . TYR A 1 97 ? -5.596 -8.525 0.959 1.00 98.31 97 TYR A CA 1
ATOM 796 C C . TYR A 1 97 ? -4.809 -7.469 0.194 1.00 98.31 97 TYR A C 1
ATOM 798 O O . TYR A 1 97 ? -5.247 -6.322 0.104 1.00 98.31 97 TYR A O 1
ATOM 806 N N . ALA A 1 98 ? -3.673 -7.856 -0.379 1.00 98.06 98 ALA A N 1
ATOM 807 C CA . ALA A 1 98 ? -2.821 -6.969 -1.155 1.00 98.06 98 ALA A CA 1
ATOM 808 C C . ALA A 1 98 ? -2.615 -7.514 -2.568 1.00 98.06 98 ALA A C 1
ATOM 810 O O . ALA A 1 98 ? -2.275 -8.681 -2.752 1.00 98.06 98 ALA A O 1
ATOM 811 N N . PHE A 1 99 ? -2.834 -6.660 -3.567 1.00 98.31 99 PHE A N 1
ATOM 812 C CA . PHE A 1 99 ? -2.741 -7.021 -4.979 1.00 98.31 99 PHE A CA 1
ATOM 813 C C . PHE A 1 99 ? -1.787 -6.088 -5.716 1.00 98.31 99 PHE A C 1
ATOM 815 O O . PHE A 1 99 ? -1.890 -4.864 -5.595 1.00 98.31 99 PHE A O 1
ATOM 822 N N . SER A 1 100 ? -0.918 -6.665 -6.543 1.00 97.94 100 SER A N 1
ATOM 823 C CA . SER A 1 100 ? 0.029 -5.920 -7.374 1.00 97.94 100 SER A CA 1
ATOM 824 C C . SER A 1 100 ? -0.408 -5.875 -8.832 1.00 97.94 100 SER A C 1
ATOM 826 O O . SER A 1 100 ? -0.822 -6.877 -9.411 1.00 97.94 100 SER A O 1
ATOM 828 N N . ASN A 1 101 ? -0.311 -4.694 -9.434 1.00 96.50 101 ASN A N 1
ATOM 829 C CA . ASN A 1 101 ? -0.475 -4.463 -10.864 1.00 96.50 101 ASN A CA 1
ATOM 830 C C . ASN A 1 101 ? 0.908 -4.368 -11.523 1.00 96.50 101 ASN A C 1
ATOM 832 O O . ASN A 1 101 ? 1.857 -3.889 -10.906 1.00 96.50 101 ASN A O 1
ATOM 836 N N . ASN A 1 102 ? 1.023 -4.760 -12.793 1.00 95.25 102 ASN A N 1
ATOM 837 C CA . ASN A 1 102 ? 2.279 -4.671 -13.544 1.00 95.25 102 ASN A CA 1
ATOM 838 C C . ASN A 1 102 ? 2.826 -3.240 -13.600 1.00 95.25 102 ASN A C 1
ATOM 840 O O . ASN A 1 102 ? 4.032 -3.042 -13.577 1.00 95.25 102 ASN A O 1
ATOM 844 N N . HIS A 1 103 ? 1.947 -2.240 -13.594 1.00 97.06 103 HIS A N 1
ATOM 845 C CA . HIS A 1 103 ? 2.334 -0.829 -13.597 1.00 97.06 103 HIS A CA 1
ATOM 846 C C . HIS A 1 103 ? 2.909 -0.331 -12.265 1.00 97.06 103 HIS A C 1
ATOM 848 O O . HIS A 1 103 ? 3.286 0.831 -12.175 1.00 97.06 103 HIS A O 1
ATOM 854 N N . TYR A 1 104 ? 2.972 -1.173 -11.228 1.00 97.88 104 TYR A N 1
ATOM 855 C CA . TYR A 1 104 ? 3.593 -0.775 -9.972 1.00 97.88 104 TYR A CA 1
ATOM 856 C C . TYR A 1 104 ? 5.112 -0.677 -10.094 1.00 97.88 104 TYR A C 1
ATOM 858 O O . TYR A 1 104 ? 5.684 0.351 -9.754 1.00 97.88 104 TYR A O 1
ATOM 866 N N . ALA A 1 105 ? 5.742 -1.736 -10.604 1.00 97.56 105 ALA A N 1
ATOM 867 C CA . ALA A 1 105 ? 7.195 -1.825 -10.741 1.00 97.56 105 ALA A CA 1
ATOM 868 C C . ALA A 1 105 ? 7.644 -2.512 -12.042 1.00 97.56 105 ALA A C 1
ATOM 870 O O . ALA A 1 105 ? 8.792 -2.920 -12.152 1.00 97.56 105 ALA A O 1
ATOM 871 N N . GLY A 1 106 ? 6.753 -2.712 -13.016 1.00 97.31 106 GLY A N 1
ATOM 872 C CA . GLY A 1 106 ? 7.043 -3.399 -14.283 1.00 97.31 106 GLY A CA 1
ATOM 873 C C . GLY A 1 106 ? 6.744 -4.903 -14.292 1.00 97.31 106 GLY A C 1
ATOM 874 O O . GLY A 1 106 ? 6.632 -5.489 -15.363 1.00 97.31 106 GLY A O 1
ATOM 875 N N . PHE A 1 107 ? 6.537 -5.541 -13.134 1.00 98.12 107 PHE A N 1
ATOM 876 C CA . PHE A 1 107 ? 6.227 -6.973 -13.059 1.00 98.12 107 PHE A CA 1
ATOM 877 C C . PHE A 1 107 ? 5.502 -7.325 -11.755 1.00 98.12 107 PHE A C 1
ATOM 879 O O . PHE A 1 107 ? 6.099 -7.289 -10.675 1.00 98.12 107 PHE A O 1
ATOM 886 N N . ALA A 1 108 ? 4.207 -7.661 -11.835 1.00 97.88 108 ALA A N 1
ATOM 887 C CA . ALA A 1 108 ? 3.395 -7.912 -10.642 1.00 97.88 108 ALA A CA 1
ATOM 888 C C . ALA A 1 108 ? 3.898 -9.091 -9.784 1.00 97.88 108 ALA A C 1
ATOM 890 O O . ALA A 1 108 ? 4.027 -8.886 -8.577 1.00 97.88 108 ALA A O 1
ATOM 891 N N . PRO A 1 109 ? 4.252 -10.274 -10.336 1.00 98.38 109 PRO A N 1
ATOM 892 C CA . PRO A 1 109 ? 4.842 -11.356 -9.544 1.00 98.38 109 PRO A CA 1
ATOM 893 C C . PRO A 1 109 ? 6.130 -10.945 -8.822 1.00 98.38 109 PRO A C 1
ATOM 895 O O . PRO A 1 109 ? 6.279 -11.232 -7.639 1.00 98.38 109 PRO A O 1
ATOM 898 N N . GLY A 1 110 ? 7.020 -10.203 -9.492 1.00 98.19 110 GLY A N 1
ATOM 899 C CA . GLY A 1 110 ? 8.235 -9.673 -8.864 1.00 98.19 110 GLY A CA 1
ATOM 900 C C . GLY A 1 110 ? 7.932 -8.701 -7.721 1.00 98.19 110 GLY A C 1
ATOM 901 O O . GLY A 1 110 ? 8.589 -8.741 -6.689 1.00 98.19 110 GLY A O 1
ATOM 902 N N . SER A 1 111 ? 6.893 -7.873 -7.870 1.00 98.38 111 SER A N 1
ATOM 903 C CA . SER A 1 111 ? 6.445 -6.962 -6.806 1.00 98.38 111 SER A CA 1
ATOM 904 C C . SER A 1 111 ? 5.852 -7.716 -5.613 1.00 98.38 111 SER A C 1
ATOM 906 O O . SER A 1 111 ? 6.073 -7.325 -4.475 1.00 98.38 111 SER A O 1
ATOM 908 N N . VAL A 1 112 ? 5.105 -8.800 -5.858 1.00 98.44 112 VAL A N 1
ATOM 909 C CA . VAL A 1 112 ? 4.600 -9.680 -4.789 1.00 98.44 112 VAL A CA 1
ATOM 910 C C . VAL A 1 112 ? 5.758 -10.363 -4.065 1.00 98.44 112 VAL A C 1
ATOM 912 O O . VAL A 1 112 ? 5.740 -10.422 -2.840 1.00 98.44 112 VAL A O 1
ATOM 915 N N . LYS A 1 113 ? 6.784 -10.818 -4.796 1.00 98.25 113 LYS A N 1
ATOM 916 C CA . LYS A 1 113 ? 7.970 -11.420 -4.181 1.00 98.25 113 LYS A CA 1
ATOM 917 C C . LYS A 1 113 ? 8.729 -10.423 -3.301 1.00 98.25 113 LYS A C 1
ATOM 919 O O . LYS A 1 113 ? 9.007 -10.726 -2.149 1.00 98.25 113 LYS A O 1
ATOM 924 N N . LEU A 1 114 ? 8.968 -9.207 -3.795 1.00 98.19 114 LEU A N 1
ATOM 925 C CA . LEU A 1 114 ? 9.575 -8.140 -2.992 1.00 98.19 114 LEU A CA 1
ATOM 926 C C . LEU A 1 114 ? 8.757 -7.843 -1.724 1.00 98.19 114 LEU A C 1
ATOM 928 O O . LEU A 1 114 ? 9.328 -7.661 -0.652 1.00 98.19 114 LEU A O 1
ATOM 932 N N . PHE A 1 115 ? 7.425 -7.811 -1.834 1.00 98.06 115 PHE A N 1
ATOM 933 C CA . PHE A 1 115 ? 6.549 -7.616 -0.680 1.00 98.06 115 PHE A CA 1
ATOM 934 C C . PHE A 1 115 ? 6.726 -8.727 0.360 1.00 98.06 115 PHE A C 1
ATOM 936 O O . PHE A 1 115 ? 6.861 -8.420 1.539 1.00 98.06 115 PHE A O 1
ATOM 943 N N . GLU A 1 116 ? 6.728 -9.993 -0.069 1.00 97.69 116 GLU A N 1
ATOM 944 C CA . GLU A 1 116 ? 6.946 -11.164 0.792 1.00 97.69 116 GLU A CA 1
ATOM 945 C C . GLU A 1 116 ? 8.294 -11.072 1.522 1.00 97.69 116 GLU A C 1
ATOM 947 O O . GLU A 1 116 ? 8.335 -11.141 2.748 1.00 97.69 116 GLU A O 1
ATOM 952 N N . ASP A 1 117 ? 9.377 -10.796 0.792 1.00 97.81 117 ASP A N 1
ATOM 953 C CA . ASP A 1 117 ? 10.722 -10.696 1.370 1.00 97.81 117 ASP A CA 1
ATOM 954 C C . ASP A 1 117 ? 10.805 -9.578 2.430 1.00 97.81 117 ASP A C 1
ATOM 956 O O . ASP A 1 117 ? 11.355 -9.759 3.521 1.00 97.81 117 ASP A O 1
ATOM 960 N N . LEU A 1 118 ? 10.214 -8.413 2.144 1.00 97.50 118 LEU A N 1
ATOM 961 C CA . LEU A 1 118 ? 10.149 -7.287 3.082 1.00 97.50 118 LEU A CA 1
ATOM 962 C C . LEU A 1 118 ? 9.230 -7.566 4.278 1.00 97.50 118 LEU A C 1
ATOM 964 O O . LEU A 1 118 ? 9.474 -7.065 5.385 1.00 97.50 118 LEU A O 1
ATOM 968 N N . TRP A 1 119 ? 8.166 -8.340 4.071 1.00 96.12 119 TRP A N 1
ATOM 969 C CA . TRP A 1 119 ? 7.256 -8.755 5.129 1.00 96.12 119 TRP A CA 1
ATOM 970 C C . TRP A 1 119 ? 7.961 -9.664 6.135 1.00 96.12 119 TRP A C 1
ATOM 972 O O . TRP A 1 119 ? 7.812 -9.463 7.340 1.00 96.12 119 TRP A O 1
ATOM 982 N N . ASP A 1 120 ? 8.792 -10.592 5.673 1.00 93.00 120 ASP A N 1
ATOM 983 C CA . ASP A 1 120 ? 9.506 -11.515 6.555 1.00 93.00 120 ASP A CA 1
ATOM 984 C C . ASP A 1 120 ? 10.661 -10.831 7.298 1.00 93.00 120 ASP A C 1
ATOM 986 O O . ASP A 1 120 ? 10.803 -10.997 8.510 1.00 93.00 120 ASP A O 1
ATOM 990 N N . MET A 1 121 ? 11.437 -9.971 6.628 1.00 83.88 121 MET A N 1
ATOM 991 C CA . MET A 1 121 ? 12.552 -9.258 7.274 1.00 83.88 121 MET A CA 1
ATOM 992 C C . MET A 1 121 ? 12.100 -8.354 8.423 1.00 83.88 121 MET A C 1
ATOM 994 O O . MET A 1 121 ? 12.733 -8.300 9.474 1.00 83.88 121 MET A O 1
ATOM 998 N N . SER A 1 122 ? 10.975 -7.661 8.254 1.00 65.62 122 SER A N 1
ATOM 999 C CA . SER A 1 122 ? 10.438 -6.777 9.293 1.00 65.62 122 SER A CA 1
ATOM 1000 C C . SER A 1 122 ? 9.761 -7.538 10.445 1.00 65.62 122 SER A C 1
ATOM 1002 O O . SER A 1 122 ? 9.191 -6.908 11.326 1.00 65.62 122 SER A O 1
ATOM 1004 N N . ALA A 1 123 ? 9.687 -8.877 10.408 1.00 58.47 123 ALA A N 1
ATOM 1005 C CA . ALA A 1 123 ? 9.139 -9.694 11.501 1.00 58.47 123 ALA A CA 1
ATOM 1006 C C . ALA A 1 123 ? 10.222 -10.117 12.511 1.00 58.47 123 ALA A C 1
ATOM 1008 O O . ALA A 1 123 ? 9.900 -10.677 13.555 1.00 58.47 123 ALA A O 1
ATOM 1009 N N . ILE A 1 124 ? 11.491 -9.858 12.182 1.00 48.50 124 ILE A N 1
ATOM 1010 C CA . ILE A 1 124 ? 12.678 -10.252 12.953 1.00 48.50 124 ILE A CA 1
ATOM 1011 C C . ILE A 1 124 ? 13.223 -9.077 13.801 1.00 48.50 124 ILE A C 1
ATOM 1013 O O . ILE A 1 1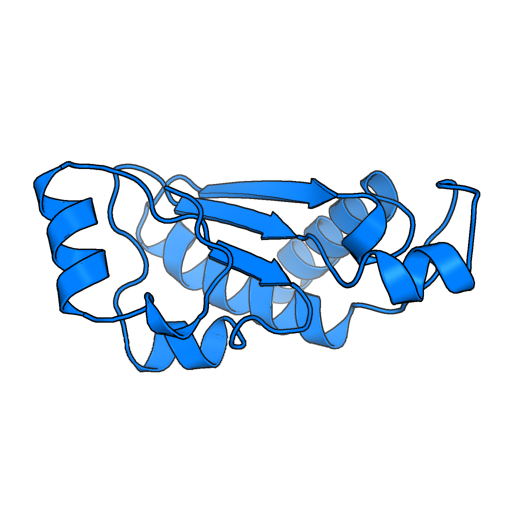24 ? 14.128 -9.273 14.609 1.00 48.50 124 ILE A O 1
ATOM 1017 N N . ALA A 1 125 ? 12.666 -7.870 13.652 1.00 40.62 125 ALA A N 1
ATOM 1018 C CA . ALA A 1 125 ? 13.006 -6.677 14.437 1.00 40.62 125 ALA A CA 1
ATOM 1019 C C . ALA A 1 125 ? 11.953 -6.402 15.518 1.00 40.62 125 ALA A C 1
ATOM 1021 O O . ALA A 1 125 ? 12.359 -5.987 16.627 1.00 40.62 125 ALA A O 1
#

pLDDT: mean 95.83, std 8.09, range [40.62, 98.75]

Radius of gyration: 14.72 Å; chains: 1; bounding box: 35×27×38 Å

Foldseek 3Di:
DEDDDQVCDDQVNLQVLLVVQHQYEAEQEPPHDQPVVSVVPYDRGRHLAHHYEQAYYQVVLVVQDPAQDDFQDDCLVSLLSVLVVVVVVVVVVHHYDYFYDCNRGNYRVNVVVSNVVSNVVVVVD